Protein 7P8E (pdb70)

Secondary structure (DSSP, 8-state):
-TTTT-EEEEE-S-HHHHHHHHHHHHHTT-EEEEESSHHHHHHTT-SS----EEEEES--SSS-HHHHHHHHHHHHHTT-----EEEE-HHHHHHHHHHHHHTT-----SSTT-HHHHHHH--S--

B-factor: mean 70.71, std 25.54, range [29.5, 167.07]

Radius of gyration: 17.38 Å; Cα contacts (8 Å, |Δi|>4): 174; chains: 1; bounding box: 52×40×31 Å

Sequence (126 aa):
SLLFGKKILVVDDNVVNRRVAAGALKNFGADVKCADSGKAALEMLQFPHKFDACFMDIQMPEMDGFEATRRIREMERTANFHLPILAMTADVIHATYEECLKCGMDGYVSKPFEEENLYQAVAKFF

Solvent-accessible surface area: 9303 Å² total; per-residue (Å²): 120,163,56,141,49,92,103,5,0,0,0,1,60,72,69,100,44,34,166,104,20,14,40,50,15,103,122,108,19,0,94,21,119,53,8,86,21,2,158,26,0,22,131,58,11,92,182,123,50,176,9,63,18,0,47,3,1,14,96,16,96,189,27,52,2,110,71,0,32,152,112,3,56,102,70,29,181,120,53,146,155,123,0,60,34,94,65,33,57,55,41,64,75,98,55,68,76,74,127,31,71,158,87,66,108,123,31,104,55,53,120,91,199,82,154,107,29,88,173,120,36,72,78,127,161,245

Structure (mmCIF, N/CA/C/O backbone):
data_7P8E
#
_entry.id   7P8E
#
_cell.length_a   60.189
_cell.length_b   60.189
_cell.length_c   80.410
_cell.angle_alpha   90.00
_cell.angle_beta   90.00
_cell.angle_gamma   120.00
#
_symmetry.space_group_name_H-M   'P 31 2 1'
#
loop_
_entity.id
_entity.type
_entity.pdbx_description
1 polymer 'Receiver domain of histidine kinase'
2 non-polymer 'CALCIUM ION'
3 water water
#
loop_
_atom_site.group_PDB
_atom_site.id
_atom_site.type_symbol
_atom_site.label_atom_id
_atom_site.label_alt_id
_atom_site.label_comp_id
_atom_site.label_asym_id
_atom_site.label_entity_id
_atom_site.label_seq_id
_atom_site.pdbx_PDB_ins_code
_atom_site.Cartn_x
_atom_site.Cartn_y
_atom_site.Cartn_z
_atom_site.occupancy
_atom_site.B_iso_or_equiv
_atom_site.auth_seq_id
_atom_site.auth_comp_id
_atom_site.auth_asym_id
_atom_site.auth_atom_id
_atom_site.pdbx_PDB_model_num
ATOM 1 N N . SER A 1 506 ? 4.287 -24.294 -0.874 1.00 90.51 856 SER A N 1
ATOM 2 C CA . SER A 1 506 ? 4.291 -25.461 -1.748 1.00 109.50 856 SER A CA 1
ATOM 3 C C . SER A 1 506 ? 5.206 -25.229 -2.930 1.00 115.31 856 SER A C 1
ATOM 4 O O . SER A 1 506 ? 6.239 -25.879 -3.075 1.00 126.48 856 SER A O 1
ATOM 7 N N . LEU A 1 507 ? 4.805 -24.292 -3.783 1.00 109.35 857 LEU A N 1
ATOM 8 C CA . LEU A 1 507 ? 5.568 -24.009 -4.992 1.00 104.71 857 LEU A CA 1
ATOM 9 C C . LEU A 1 507 ? 6.919 -23.385 -4.676 1.00 101.45 857 LEU A C 1
ATOM 10 O O . LEU A 1 507 ? 7.899 -23.636 -5.387 1.00 101.92 857 LEU A O 1
ATOM 15 N N . LEU A 1 508 ? 7.001 -22.583 -3.622 1.00 99.01 858 LEU A N 1
ATOM 16 C CA . LEU A 1 508 ? 8.283 -22.049 -3.197 1.00 93.15 858 LEU A CA 1
ATOM 17 C C . LEU A 1 508 ? 8.959 -22.911 -2.123 1.00 87.12 858 LEU A C 1
ATOM 18 O O . LEU A 1 508 ? 9.978 -22.496 -1.559 1.00 89.04 858 LEU A O 1
ATOM 23 N N . PHE A 1 509 ? 8.433 -24.105 -1.847 1.00 80.02 859 PHE A N 1
ATOM 24 C CA . PHE A 1 509 ? 9.138 -25.060 -0.999 1.00 79.63 859 PHE A CA 1
ATOM 25 C C . PHE A 1 509 ? 10.533 -25.321 -1.549 1.00 79.57 859 PHE A C 1
ATOM 26 O O . PHE A 1 509 ? 10.716 -25.506 -2.751 1.00 95.71 859 PHE A O 1
ATOM 34 N N . GLY A 1 510 ? 11.519 -25.339 -0.664 1.00 74.41 860 GLY A N 1
ATOM 35 C CA . GLY A 1 510 ? 12.867 -25.704 -1.036 1.00 72.81 860 GLY A CA 1
ATOM 36 C C . GLY A 1 510 ? 13.735 -24.560 -1.501 1.00 75.13 860 GLY A C 1
ATOM 37 O O . GLY A 1 510 ? 14.951 -24.738 -1.625 1.00 75.54 860 GLY A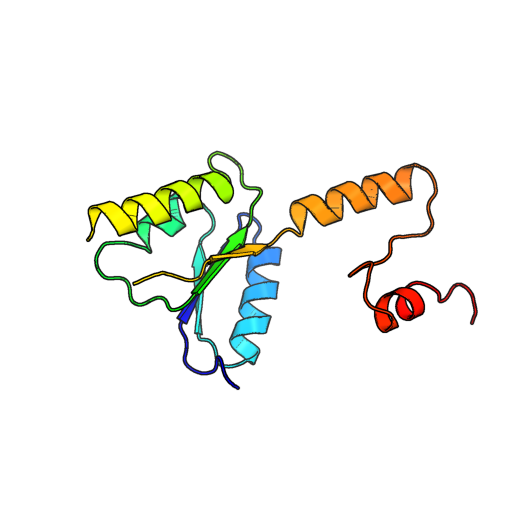 O 1
ATOM 38 N N . LYS A 1 511 ? 13.159 -23.397 -1.759 1.00 75.61 861 LYS A N 1
ATOM 39 C CA . LYS A 1 511 ? 13.925 -22.286 -2.291 1.00 78.83 861 LYS A CA 1
ATOM 40 C C . LYS A 1 511 ? 14.538 -21.467 -1.160 1.00 91.47 861 LYS A C 1
ATOM 41 O O . LYS A 1 511 ? 14.132 -21.558 0.001 1.00 95.63 861 LYS A O 1
ATOM 47 N N . LYS A 1 512 ? 15.538 -20.665 -1.515 1.00 65.04 862 LYS A N 1
ATOM 48 C CA . LYS A 1 512 ? 16.335 -19.908 -0.556 1.00 63.42 862 LYS A CA 1
ATOM 49 C C . LYS A 1 512 ? 16.043 -18.434 -0.795 1.00 62.85 862 LYS A C 1
ATOM 50 O O . LYS A 1 512 ? 16.542 -17.851 -1.758 1.00 84.31 862 LYS A O 1
ATOM 56 N N . ILE A 1 513 ? 15.255 -17.831 0.082 1.00 49.15 863 ILE A N 1
ATOM 57 C CA . ILE A 1 513 ? 15.009 -16.397 0.026 1.00 46.10 863 ILE A CA 1
ATOM 58 C C . ILE A 1 513 ? 16.023 -15.660 0.900 1.00 50.21 863 ILE A C 1
ATOM 59 O O . ILE A 1 513 ? 16.627 -16.229 1.808 1.00 66.66 863 ILE A O 1
ATOM 64 N N . LEU A 1 514 ? 16.228 -14.374 0.611 1.00 53.64 864 LEU A N 1
ATOM 65 C CA . LEU A 1 514 ? 17.022 -13.466 1.440 1.00 48.56 864 LEU A CA 1
ATOM 66 C C . LEU A 1 514 ? 16.117 -12.315 1.845 1.00 57.39 864 LEU A C 1
ATOM 67 O O . LEU A 1 514 ? 15.544 -11.648 0.973 1.00 66.02 864 LEU A O 1
ATOM 72 N N . VAL A 1 515 ? 15.983 -12.075 3.149 1.00 44.81 865 VAL A N 1
ATOM 73 C CA . VAL A 1 515 ? 15.027 -11.081 3.645 1.00 45.84 865 VAL A CA 1
ATOM 74 C C . VAL A 1 515 ? 15.798 -9.922 4.253 1.00 54.24 865 VAL A C 1
ATOM 75 O O . VAL A 1 515 ? 16.445 -10.083 5.295 1.00 77.09 865 VAL A O 1
ATOM 79 N N . VAL A 1 516 ? 15.709 -8.744 3.632 1.00 34.45 866 VAL A N 1
ATOM 80 C CA . VAL A 1 516 ? 16.495 -7.577 4.034 1.00 40.64 866 VAL A CA 1
ATOM 81 C C . VAL A 1 516 ? 15.576 -6.560 4.699 1.00 39.94 866 VAL A C 1
ATOM 82 O O . VAL A 1 516 ? 14.676 -6.014 4.053 1.00 51.05 866 VAL A O 1
ATOM 86 N N . ASP A 1 517 ? 15.792 -6.299 5.988 1.00 40.41 867 ASP A N 1
ATOM 87 C CA . ASP A 1 517 ? 15.060 -5.232 6.660 1.00 45.09 867 ASP A CA 1
ATOM 88 C C . ASP A 1 517 ? 15.858 -4.760 7.874 1.00 46.17 867 ASP A C 1
ATOM 89 O O . ASP A 1 517 ? 16.624 -5.521 8.460 1.00 57.17 867 ASP A O 1
ATOM 94 N N . ASP A 1 518 ? 15.707 -3.481 8.214 1.00 47.22 868 ASP A N 1
ATOM 95 C CA . ASP A 1 518 ? 16.385 -2.902 9.362 1.00 47.21 868 ASP A CA 1
ATOM 96 C C . ASP A 1 518 ? 15.647 -3.163 10.657 1.00 56.19 868 ASP A C 1
ATOM 97 O O . ASP A 1 518 ? 16.177 -2.855 11.728 1.00 88.87 868 ASP A O 1
ATOM 102 N N . ASN A 1 519 ? 14.451 -3.731 10.584 1.00 54.57 869 ASN A N 1
ATOM 103 C CA . ASN A 1 519 ? 13.538 -3.857 11.714 1.00 62.14 869 ASN A CA 1
ATOM 104 C C . ASN A 1 519 ? 13.386 -5.339 12.068 1.00 62.78 869 ASN A C 1
ATOM 105 O O . ASN A 1 519 ? 12.901 -6.135 11.251 1.00 60.25 869 ASN A O 1
ATOM 110 N N . VAL A 1 520 ? 13.793 -5.701 13.287 1.00 64.73 870 VAL A N 1
ATOM 111 C CA . VAL A 1 520 ? 13.848 -7.108 13.672 1.00 51.48 870 VAL A CA 1
ATOM 112 C C . VAL A 1 520 ? 12.474 -7.746 13.603 1.00 75.40 870 VAL A C 1
ATOM 113 O O . VAL A 1 520 ? 12.336 -8.894 13.170 1.00 75.52 870 VAL A O 1
ATOM 117 N N . VAL A 1 521 ? 11.436 -7.028 14.042 1.00 80.91 871 VAL A N 1
ATOM 118 C CA . VAL A 1 521 ? 10.090 -7.596 14.024 1.00 75.97 871 VAL 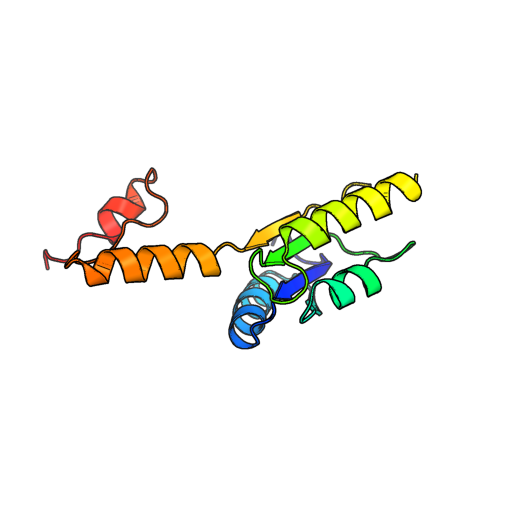A CA 1
ATOM 119 C C . VAL A 1 521 ? 9.640 -7.838 12.589 1.00 77.43 871 VAL A C 1
ATOM 120 O O . VAL A 1 521 ? 8.997 -8.851 12.283 1.00 71.33 871 VAL A O 1
ATOM 124 N N . ASN A 1 522 ? 10.001 -6.930 11.681 1.00 82.62 872 ASN A N 1
ATOM 125 C CA . ASN A 1 522 ? 9.638 -7.086 10.280 1.00 72.14 872 ASN A CA 1
ATOM 126 C C . ASN A 1 522 ? 10.287 -8.338 9.691 1.00 69.45 872 ASN A C 1
ATOM 127 O O . ASN A 1 522 ? 9.602 -9.214 9.154 1.00 72.08 872 ASN A O 1
ATOM 132 N N . ARG A 1 523 ? 11.615 -8.429 9.778 1.00 40.89 873 ARG A N 1
ATOM 133 C CA . ARG A 1 523 ? 12.316 -9.674 9.499 1.00 47.51 873 ARG A CA 1
ATOM 134 C C . ARG A 1 523 ? 11.603 -10.916 10.067 1.00 62.57 873 ARG A C 1
ATOM 135 O O . ARG A 1 523 ? 11.323 -11.864 9.323 1.00 69.29 873 ARG A O 1
ATOM 143 N N . ARG A 1 524 ? 11.308 -10.931 11.389 1.00 60.96 874 ARG A N 1
ATOM 144 C CA . ARG A 1 524 ? 10.724 -12.119 12.039 1.00 58.27 874 ARG A CA 1
ATOM 145 C C . ARG A 1 524 ? 9.416 -12.542 11.386 1.00 60.97 874 ARG A C 1
ATOM 146 O O . ARG A 1 524 ? 9.174 -13.734 11.184 1.00 63.80 874 ARG A O 1
ATOM 154 N N . VAL A 1 525 ? 8.548 -11.574 11.085 1.00 54.52 875 VAL A N 1
ATOM 155 C CA . VAL A 1 525 ? 7.267 -11.859 10.445 1.00 54.82 875 VAL A CA 1
ATOM 156 C C . VAL A 1 525 ? 7.485 -12.502 9.079 1.00 70.16 875 VAL A C 1
ATOM 157 O O . VAL A 1 525 ? 7.079 -13.648 8.842 1.00 73.58 875 VAL A O 1
ATOM 161 N N . ALA A 1 526 ? 8.130 -11.762 8.161 1.00 67.55 876 ALA A N 1
ATOM 162 C CA . ALA A 1 526 ? 8.354 -12.244 6.800 1.00 55.62 876 ALA A CA 1
ATOM 163 C C . ALA A 1 526 ? 9.080 -13.582 6.782 1.00 61.59 876 ALA A C 1
ATOM 164 O O . ALA A 1 526 ? 8.747 -14.467 5.987 1.00 74.49 876 ALA A O 1
ATOM 166 N N . ALA A 1 527 ? 10.080 -13.753 7.645 1.00 54.34 877 ALA A N 1
ATOM 167 C CA . ALA A 1 527 ? 10.852 -14.986 7.573 1.00 50.94 877 ALA A CA 1
ATOM 168 C C . ALA A 1 527 ? 10.062 -16.161 8.118 1.00 62.60 877 ALA A C 1
ATOM 169 O O . ALA A 1 527 ? 10.209 -17.284 7.634 1.00 72.05 877 ALA A O 1
ATOM 171 N N . GLY A 1 528 ? 9.212 -15.921 9.113 1.00 66.57 878 GLY A N 1
ATOM 172 C CA . GLY A 1 528 ? 8.328 -16.972 9.583 1.00 68.75 878 GLY A CA 1
ATOM 173 C C . GLY A 1 528 ? 7.257 -17.345 8.580 1.00 76.84 878 GLY A C 1
ATOM 174 O O . GLY A 1 528 ? 6.864 -18.511 8.504 1.00 96.60 878 GLY A O 1
ATOM 175 N N . ALA A 1 529 ? 6.764 -16.369 7.801 1.00 66.58 879 ALA A N 1
ATOM 176 C CA . ALA A 1 529 ? 5.805 -16.678 6.741 1.00 64.73 879 ALA A CA 1
ATOM 177 C C . ALA A 1 529 ? 6.443 -17.543 5.658 1.00 77.24 879 ALA A C 1
ATOM 178 O O . ALA A 1 529 ? 5.880 -18.567 5.251 1.00 88.16 879 ALA A O 1
ATOM 180 N N . LEU A 1 530 ? 7.620 -17.141 5.176 1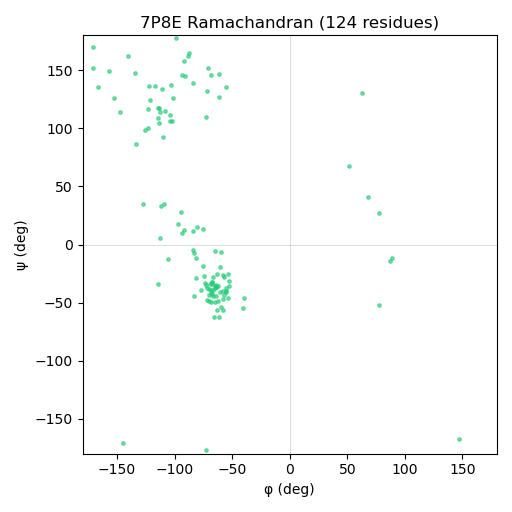.00 70.00 880 LEU A N 1
ATOM 181 C CA . LEU A 1 530 ? 8.305 -17.929 4.162 1.00 57.19 880 LEU A CA 1
ATOM 182 C C . LEU A 1 530 ? 8.783 -19.260 4.727 1.00 53.97 880 LEU A C 1
ATOM 183 O O . LEU A 1 530 ? 8.820 -20.262 4.005 1.00 65.88 880 LEU A O 1
ATOM 188 N N . LYS A 1 531 ? 9.142 -19.300 6.009 1.00 58.29 881 LYS A N 1
ATOM 189 C CA . LYS A 1 531 ? 9.547 -20.570 6.602 1.00 72.81 881 LYS A CA 1
ATOM 190 C C . LYS A 1 531 ? 8.386 -21.544 6.596 1.00 77.06 881 LYS A C 1
ATOM 191 O O . LYS A 1 531 ? 8.568 -22.749 6.382 1.00 75.02 881 LYS A O 1
ATOM 197 N N . ASN A 1 532 ? 7.181 -21.023 6.821 1.00 83.52 882 ASN A N 1
ATOM 198 C CA . ASN A 1 532 ? 5.972 -21.829 6.769 1.00 81.73 882 ASN A CA 1
ATOM 199 C C . ASN A 1 532 ? 5.828 -22.497 5.412 1.00 82.78 882 ASN A C 1
ATOM 200 O O . ASN A 1 532 ? 5.579 -23.705 5.322 1.00 100.44 882 ASN A O 1
ATOM 205 N N . PHE A 1 533 ? 6.015 -21.728 4.341 1.00 77.61 883 PHE A N 1
ATOM 206 C CA . PHE A 1 533 ? 5.833 -22.210 2.978 1.00 71.95 883 PHE A CA 1
ATOM 207 C C . PHE A 1 533 ? 6.969 -23.108 2.496 1.00 65.56 883 PHE A C 1
ATOM 208 O O . PHE A 1 533 ? 7.063 -23.381 1.294 1.00 74.78 883 PHE A O 1
ATOM 216 N N . GLY A 1 534 ? 7.834 -23.577 3.381 1.00 60.92 884 GLY A N 1
ATOM 217 C CA . GLY A 1 534 ? 8.912 -24.446 2.968 1.00 69.83 884 GLY A CA 1
ATOM 218 C C . GLY A 1 534 ? 10.166 -23.734 2.514 1.00 63.91 884 GLY A C 1
ATOM 219 O O . GLY A 1 534 ? 11.215 -24.368 2.390 1.00 62.52 884 GLY A O 1
ATOM 220 N N . ALA A 1 535 ? 10.103 -22.444 2.250 1.00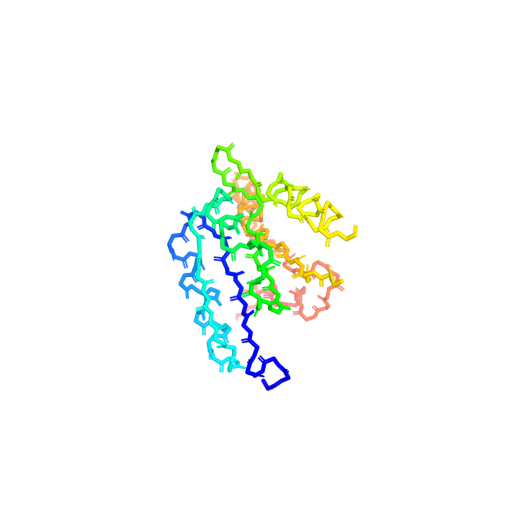 69.65 885 ALA A N 1
ATOM 221 C CA . ALA A 1 535 ? 11.337 -21.750 1.951 1.00 63.89 885 ALA A CA 1
ATOM 222 C C . ALA A 1 535 ? 12.243 -21.837 3.159 1.00 71.99 885 ALA A C 1
ATOM 223 O O . ALA A 1 535 ? 11.778 -21.893 4.300 1.00 80.69 885 ALA A O 1
ATOM 225 N N . ASP A 1 536 ? 13.543 -21.908 2.902 1.00 85.70 886 ASP A N 1
ATOM 226 C CA . ASP A 1 536 ? 14.532 -21.649 3.936 1.00 96.75 886 ASP A CA 1
ATOM 227 C C . ASP A 1 536 ? 15.092 -20.253 3.705 1.00 75.31 886 ASP A C 1
ATOM 228 O O . ASP A 1 536 ? 15.327 -19.853 2.563 1.00 76.19 886 ASP A O 1
ATOM 233 N N . VAL A 1 537 ? 15.248 -19.500 4.795 1.00 64.65 887 VAL A N 1
ATOM 234 C CA . VAL A 1 537 ? 15.380 -18.047 4.768 1.00 54.05 887 VAL A CA 1
ATOM 235 C C . VAL A 1 537 ? 16.693 -17.628 5.422 1.00 61.71 887 VAL A C 1
ATOM 236 O O . VAL A 1 537 ? 17.083 -18.169 6.463 1.00 67.24 887 VAL A O 1
ATOM 240 N N . LYS A 1 538 ? 17.386 -16.683 4.799 1.00 55.94 888 LYS A N 1
ATOM 241 C CA . LYS A 1 538 ? 18.483 -15.966 5.430 1.00 68.16 888 LYS A CA 1
ATOM 242 C C . LYS A 1 538 ? 18.101 -14.498 5.501 1.00 80.07 888 LYS A C 1
ATOM 243 O O . LYS A 1 538 ? 17.576 -13.941 4.531 1.00 96.15 888 LYS A O 1
ATOM 249 N N . CYS A 1 539 ? 18.365 -13.868 6.642 1.00 72.67 889 CYS A N 1
ATOM 250 C CA . CYS A 1 539 ? 18.041 -12.464 6.822 1.00 60.22 889 CYS A CA 1
ATOM 251 C C . CYS A 1 539 ? 19.268 -11.585 6.602 1.00 68.56 889 CYS A C 1
ATOM 252 O O . CYS A 1 539 ? 20.376 -12.053 6.326 1.00 81.68 889 CYS A O 1
ATOM 255 N N . ALA A 1 540 ? 19.044 -10.279 6.702 1.00 58.80 890 ALA A N 1
ATOM 256 C CA . ALA A 1 540 ? 20.097 -9.273 6.646 1.00 54.76 890 ALA A CA 1
ATOM 257 C C . ALA A 1 540 ? 19.493 -7.964 7.125 1.00 58.18 890 ALA A C 1
ATOM 258 O O . ALA A 1 540 ? 18.373 -7.611 6.725 1.00 64.71 890 ALA A O 1
ATOM 260 N N . ASP A 1 541 ? 20.222 -7.253 7.987 1.00 54.07 891 ASP A N 1
ATOM 261 C CA . ASP A 1 541 ? 19.740 -6.067 8.689 1.00 51.91 891 ASP A CA 1
ATOM 262 C C . ASP A 1 541 ? 20.028 -4.773 7.944 1.00 53.42 891 ASP A C 1
ATOM 263 O O . ASP A 1 541 ? 19.907 -3.694 8.526 1.00 68.05 891 ASP A O 1
ATOM 268 N N . SER A 1 542 ? 20.423 -4.851 6.685 1.00 47.27 892 SER A N 1
ATOM 269 C CA . SER A 1 542 ? 21.095 -3.721 6.089 1.00 48.97 892 SER A CA 1
ATOM 270 C C . SER A 1 542 ? 21.254 -3.960 4.598 1.00 57.41 892 SER A C 1
ATOM 271 O O . SER A 1 542 ? 21.349 -5.105 4.154 1.00 67.56 892 SER A O 1
ATOM 274 N N . GLY A 1 543 ? 21.298 -2.868 3.830 1.00 55.50 893 GLY A N 1
ATOM 275 C CA . GLY A 1 543 ? 21.725 -2.983 2.447 1.00 58.03 893 GLY A CA 1
ATOM 276 C C . GLY A 1 543 ? 23.172 -3.433 2.322 1.00 64.78 893 GLY A C 1
ATOM 277 O O . GLY A 1 543 ? 23.495 -4.299 1.502 1.00 69.12 893 GLY A O 1
ATOM 278 N N . LYS A 1 544 ? 24.068 -2.852 3.134 1.00 62.76 894 LYS A N 1
ATOM 279 C CA . LYS A 1 544 ? 25.474 -3.236 3.046 1.00 64.55 894 LYS A CA 1
ATOM 280 C C . LYS A 1 544 ? 25.632 -4.748 3.219 1.00 75.01 894 LYS A C 1
ATOM 281 O O . LYS A 1 544 ? 26.418 -5.384 2.504 1.00 80.94 894 LYS A O 1
ATOM 287 N N . ALA A 1 545 ? 24.832 -5.352 4.109 1.00 69.20 895 ALA A N 1
ATOM 288 C CA . ALA A 1 545 ? 24.995 -6.766 4.403 1.00 58.20 895 ALA A CA 1
ATOM 289 C C . ALA A 1 545 ? 24.310 -7.633 3.359 1.00 70.74 895 ALA A C 1
ATOM 290 O O . ALA A 1 545 ? 24.742 -8.760 3.108 1.00 77.57 895 ALA A O 1
ATOM 292 N N . ALA A 1 546 ? 23.246 -7.127 2.745 1.00 69.88 896 ALA A N 1
ATOM 293 C CA . ALA A 1 546 ? 22.617 -7.846 1.645 1.00 67.22 896 ALA A CA 1
ATOM 294 C C . ALA A 1 546 ? 23.553 -7.943 0.447 1.00 75.29 896 ALA A C 1
ATOM 295 O O . ALA A 1 546 ? 23.556 -8.955 -0.263 1.00 85.54 896 ALA A O 1
ATOM 297 N N . LEU A 1 547 ? 24.360 -6.904 0.207 1.00 68.88 897 LEU A N 1
ATOM 298 C CA . LEU A 1 547 ? 25.323 -6.979 -0.885 1.00 66.86 897 LEU A CA 1
ATOM 299 C C . LEU A 1 547 ? 26.471 -7.925 -0.546 1.00 81.60 897 LEU A C 1
ATOM 300 O O . LEU A 1 547 ? 26.956 -8.650 -1.424 1.00 98.66 897 LEU A O 1
ATOM 305 N N . GLU A 1 548 ? 26.921 -7.938 0.716 1.00 70.78 898 GLU A N 1
ATOM 306 C CA . GLU A 1 548 ? 27.946 -8.908 1.109 1.00 69.71 898 GLU A CA 1
ATOM 307 C C . GLU A 1 548 ? 27.476 -10.330 0.842 1.00 77.02 898 GLU A C 1
ATOM 308 O O . GLU A 1 548 ? 28.259 -11.175 0.392 1.00 92.91 898 GLU A O 1
ATOM 314 N N . MET A 1 549 ? 26.198 -10.612 1.108 1.00 67.09 899 MET A N 1
ATOM 315 C CA . MET A 1 549 ? 25.681 -11.969 1.005 1.00 62.31 899 MET A CA 1
ATOM 316 C C . MET A 1 549 ? 25.286 -12.330 -0.403 1.00 67.70 899 MET A C 1
ATOM 317 O O . MET A 1 549 ? 24.894 -13.478 -0.634 1.00 72.71 899 MET A O 1
ATOM 322 N N . LEU A 1 550 ? 25.357 -11.375 -1.328 1.00 70.18 900 LEU A N 1
ATOM 323 C CA . LEU A 1 550 ? 24.905 -11.563 -2.698 1.00 69.11 900 LEU A CA 1
ATOM 324 C C . LEU A 1 550 ? 26.061 -11.551 -3.683 1.00 79.76 900 LEU A C 1
ATOM 325 O O . LEU A 1 550 ? 25.887 -11.144 -4.835 1.00 88.17 900 LEU A O 1
ATOM 330 N N . GLN A 1 551 ? 27.204 -12.038 -3.244 1.00 68.43 901 GLN A N 1
ATOM 331 C CA . GLN A 1 551 ? 28.396 -12.025 -4.052 1.00 80.58 901 GLN A CA 1
ATOM 332 C C . GLN A 1 551 ? 28.485 -12.957 -5.188 1.00 103.29 901 GLN A C 1
ATOM 333 O O . GLN A 1 551 ? 27.615 -13.744 -5.359 1.00 102.61 901 GLN A O 1
ATOM 339 N N . PHE A 1 552 ? 29.639 -12.936 -5.856 1.00 119.09 902 PHE A N 1
ATOM 340 C CA . PHE A 1 552 ? 29.842 -13.605 -7.146 1.00 125.58 902 PHE A CA 1
ATOM 341 C C . PHE A 1 552 ? 29.183 -14.972 -7.286 1.00 113.76 902 PHE A C 1
ATOM 342 O O . PHE A 1 552 ? 28.589 -15.229 -8.343 1.00 117.32 902 PHE A O 1
ATOM 350 N N . PRO A 1 553 ? 29.274 -15.899 -6.317 1.00 95.76 903 PRO A N 1
ATOM 351 C CA . PRO A 1 553 ? 28.488 -17.135 -6.416 1.00 86.87 903 PRO A CA 1
ATOM 352 C C . PRO A 1 553 ? 27.628 -17.377 -5.184 1.00 88.62 903 PRO A C 1
ATOM 353 O O . PRO A 1 553 ? 28.150 -17.911 -4.196 1.00 93.39 903 PRO A O 1
ATOM 357 N N . HIS A 1 554 ? 26.331 -17.041 -5.190 1.00 83.06 904 HIS A N 1
ATOM 358 C CA . HIS A 1 554 ? 25.653 -16.958 -3.899 1.00 87.76 904 HIS A CA 1
ATOM 359 C C . HIS A 1 554 ? 24.537 -17.972 -3.647 1.00 89.51 904 HIS A C 1
ATOM 360 O O . HIS A 1 554 ? 24.360 -18.366 -2.488 1.00 91.05 904 HIS A O 1
ATOM 367 N N . LYS A 1 555 ? 23.773 -18.385 -4.672 1.00 86.17 905 LYS A N 1
ATOM 368 C CA . LYS A 1 555 ? 22.740 -19.440 -4.589 1.00 90.24 905 LYS A CA 1
ATOM 369 C C . LYS A 1 555 ? 21.402 -19.037 -3.948 1.00 86.21 905 LYS A C 1
ATOM 370 O O . LYS A 1 555 ? 20.693 -19.903 -3.420 1.00 77.68 905 LYS A O 1
ATOM 376 N N . PHE A 1 556 ? 21.024 -17.756 -4.019 1.00 75.57 906 PHE A N 1
ATOM 377 C CA . PHE A 1 556 ? 19.712 -17.292 -3.585 1.00 48.54 906 PHE A CA 1
ATOM 378 C C . PHE A 1 556 ? 18.738 -17.337 -4.752 1.00 54.77 906 PHE A C 1
ATOM 379 O O . PHE A 1 556 ? 19.108 -17.064 -5.897 1.00 71.80 906 PHE A O 1
ATOM 387 N N . ASP A 1 557 ? 17.471 -17.650 -4.447 1.00 47.91 907 ASP A N 1
ATOM 388 C CA . ASP A 1 557 ? 16.428 -17.789 -5.460 1.00 51.81 907 ASP A CA 1
ATOM 389 C C . ASP A 1 557 ? 15.440 -16.626 -5.493 1.00 60.89 907 ASP A C 1
ATOM 390 O O . ASP A 1 557 ? 14.657 -16.529 -6.447 1.00 64.96 907 ASP A O 1
ATOM 395 N N . ALA A 1 558 ? 15.447 -15.752 -4.494 1.00 56.51 908 ALA A N 1
ATOM 396 C CA . ALA A 1 558 ? 14.621 -14.548 -4.510 1.00 48.54 908 ALA A CA 1
ATOM 397 C C . ALA A 1 558 ? 15.054 -13.700 -3.329 1.00 40.82 908 ALA A C 1
ATOM 398 O O . ALA A 1 558 ? 15.808 -14.159 -2.465 1.00 41.69 908 ALA A O 1
ATOM 400 N N . CYS A 1 559 ? 14.557 -12.466 -3.285 1.00 35.68 909 CYS A N 1
ATOM 401 C CA . CYS A 1 559 ? 14.994 -11.543 -2.247 1.00 35.66 909 CYS A CA 1
ATOM 402 C C . CYS A 1 559 ? 13.915 -10.514 -1.934 1.00 56.43 909 CYS A C 1
ATOM 403 O O . CYS A 1 559 ? 13.441 -9.829 -2.841 1.00 51.97 909 CYS A O 1
ATOM 406 N N . PHE A 1 560 ? 13.538 -10.391 -0.655 1.00 56.43 910 PHE A N 1
ATOM 407 C CA . PHE A 1 560 ? 12.500 -9.455 -0.232 1.00 33.11 910 PHE A CA 1
ATOM 408 C C . PHE A 1 560 ? 13.178 -8.277 0.424 1.00 33.79 910 PHE A C 1
ATOM 409 O O . PHE A 1 560 ? 13.714 -8.406 1.521 1.00 70.40 910 PHE A O 1
ATOM 417 N N . MET A 1 561 ? 13.127 -7.125 -0.223 1.00 33.62 911 MET A N 1
ATOM 418 C CA . MET A 1 561 ? 14.003 -5.990 0.081 1.00 39.40 911 MET A CA 1
ATOM 419 C C . MET A 1 561 ? 13.196 -4.819 0.621 1.00 34.59 911 MET A C 1
ATOM 420 O O . MET A 1 561 ? 12.344 -4.271 -0.082 1.00 34.56 911 MET A O 1
ATOM 425 N N . ASP A 1 562 ? 13.464 -4.430 1.848 1.00 35.62 912 ASP A N 1
ATOM 426 C CA . ASP A 1 562 ? 12.748 -3.307 2.422 1.00 35.72 912 ASP A CA 1
ATOM 427 C C . ASP A 1 562 ? 13.216 -2.013 1.777 1.00 44.43 912 ASP A C 1
ATOM 428 O O . ASP A 1 562 ? 14.415 -1.762 1.677 1.00 52.49 912 ASP A O 1
ATOM 433 N N . ILE A 1 563 ? 12.273 -1.167 1.356 1.00 44.46 913 ILE A N 1
ATOM 434 C CA . ILE A 1 563 ? 12.674 0.053 0.666 1.00 37.58 913 ILE A CA 1
ATOM 435 C C . ILE A 1 563 ? 13.097 1.186 1.587 1.00 39.72 913 ILE A C 1
ATOM 436 O O . ILE A 1 563 ? 13.631 2.191 1.117 1.00 54.23 913 ILE A O 1
ATOM 441 N N . GLN A 1 564 ? 12.873 1.095 2.879 1.00 63.20 914 GLN A N 1
ATOM 442 C CA . GLN A 1 564 ? 13.203 2.214 3.759 1.00 64.55 914 GLN A CA 1
ATOM 443 C C . GLN A 1 564 ? 14.158 1.727 4.846 1.00 59.87 914 GLN A C 1
ATOM 444 O O . GLN A 1 564 ? 13.745 1.098 5.834 1.00 43.79 914 GLN A O 1
ATOM 450 N N . MET A 1 565 ? 15.433 2.008 4.641 1.00 46.44 915 MET A N 1
ATOM 451 C CA . MET A 1 565 ? 16.456 1.705 5.614 1.00 48.86 915 MET A CA 1
ATOM 452 C C . MET A 1 565 ? 17.354 2.916 5.751 1.00 59.51 915 MET A C 1
ATOM 453 O O . MET A 1 565 ? 17.573 3.652 4.779 1.00 65.80 915 MET A O 1
ATOM 458 N N . PRO A 1 566 ? 17.887 3.153 6.938 1.00 58.13 916 PRO A N 1
ATOM 459 C CA . PRO A 1 566 ? 18.833 4.246 7.106 1.00 59.57 916 PRO A CA 1
ATOM 460 C C . PRO A 1 566 ? 20.146 3.900 6.428 1.00 71.81 916 PRO A C 1
ATOM 461 O O . PRO A 1 566 ? 20.495 2.724 6.288 1.00 80.29 916 PRO A O 1
ATOM 465 N N . GLU A 1 567 ? 20.864 4.948 5.998 1.00 66.92 917 GLU A N 1
ATOM 466 C CA . GLU A 1 567 ? 22.181 4.890 5.354 1.00 68.40 917 GLU A CA 1
ATOM 467 C C . GLU A 1 567 ? 22.109 4.473 3.891 1.00 64.90 917 GLU A C 1
ATOM 468 O O . GLU A 1 567 ? 22.676 5.151 3.028 1.00 81.00 917 GLU A O 1
ATOM 474 N N . MET A 1 568 ? 21.440 3.359 3.607 1.00 60.45 918 MET A N 1
ATOM 475 C CA . MET A 1 568 ? 21.287 2.859 2.244 1.00 58.18 918 MET A CA 1
ATOM 476 C C . MET A 1 568 ? 19.938 2.166 2.141 1.00 66.00 918 MET A C 1
ATOM 477 O O . MET A 1 568 ? 19.732 1.116 2.767 1.00 68.78 918 MET A O 1
ATOM 482 N N . ASP A 1 569 ? 19.041 2.733 1.340 1.00 57.21 919 ASP A N 1
ATOM 483 C CA . ASP A 1 569 ? 17.678 2.243 1.241 1.00 53.67 919 ASP A CA 1
ATOM 484 C C . ASP A 1 569 ? 17.580 1.143 0.183 1.00 54.98 919 ASP A C 1
ATOM 485 O O . ASP A 1 569 ? 18.464 0.977 -0.658 1.00 63.51 919 ASP A O 1
ATOM 490 N N . GLY A 1 570 ? 16.467 0.401 0.224 1.00 43.61 920 GLY A N 1
ATOM 491 C CA . GLY A 1 570 ? 16.305 -0.732 -0.668 1.00 40.35 920 GLY A CA 1
ATOM 492 C C . GLY A 1 570 ? 16.409 -0.379 -2.137 1.00 51.01 920 GLY A C 1
ATOM 493 O O . GLY A 1 570 ? 16.771 -1.225 -2.961 1.00 57.50 920 GLY A O 1
ATOM 494 N N . PHE A 1 571 ? 16.099 0.864 -2.497 1.00 52.71 921 PHE A N 1
ATOM 495 C CA . PHE A 1 571 ? 16.232 1.234 -3.899 1.00 45.63 921 PHE A CA 1
ATOM 496 C C . PHE A 1 571 ? 17.691 1.273 -4.328 1.00 65.97 921 PHE A C 1
ATOM 497 O O . PHE A 1 571 ? 18.019 0.863 -5.446 1.00 98.59 921 PHE A O 1
ATOM 505 N N . GLU A 1 572 ? 18.582 1.807 -3.486 1.00 53.15 922 GLU A N 1
ATOM 506 C CA . GLU A 1 572 ? 19.988 1.844 -3.867 1.00 51.73 922 GLU A CA 1
ATOM 507 C C . GLU A 1 572 ? 20.572 0.448 -3.863 1.00 63.88 922 GLU A C 1
ATOM 508 O O . GLU A 1 572 ? 21.227 0.028 -4.824 1.00 69.51 922 GLU A O 1
ATOM 514 N N . ALA A 1 573 ? 20.325 -0.293 -2.788 1.00 49.23 923 ALA A N 1
ATOM 515 C CA . ALA A 1 573 ? 20.873 -1.627 -2.675 1.00 52.97 923 ALA A CA 1
ATOM 516 C C . ALA A 1 573 ? 20.383 -2.517 -3.807 1.00 61.81 923 ALA A C 1
ATOM 517 O O . ALA A 1 573 ? 21.019 -3.535 -4.098 1.00 71.37 923 ALA A O 1
ATOM 519 N N . THR A 1 574 ? 19.289 -2.139 -4.474 1.00 44.82 924 THR A N 1
ATOM 520 C CA . THR A 1 574 ? 18.879 -2.871 -5.667 1.00 46.60 924 THR A CA 1
ATOM 521 C C . THR A 1 574 ? 19.632 -2.396 -6.910 1.00 46.95 924 THR A C 1
ATOM 522 O O . THR A 1 574 ? 20.086 -3.214 -7.720 1.00 47.37 924 THR A O 1
ATOM 526 N N . ARG A 1 575 ? 19.766 -1.080 -7.090 1.00 53.16 925 ARG A N 1
ATOM 527 C CA . ARG A 1 575 ? 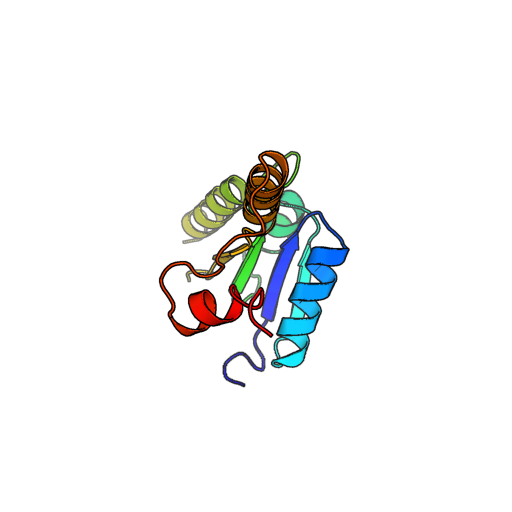20.621 -0.586 -8.157 1.00 56.25 925 ARG A CA 1
ATOM 528 C C . ARG A 1 575 ? 21.996 -1.223 -8.051 1.00 61.90 925 ARG A C 1
ATOM 529 O O . ARG A 1 575 ? 22.605 -1.573 -9.068 1.00 65.75 925 ARG A O 1
ATOM 537 N N . ARG A 1 576 ? 22.471 -1.450 -6.824 1.00 57.84 926 ARG A N 1
ATOM 538 C CA . ARG A 1 576 ? 23.789 -2.052 -6.662 1.00 64.49 926 ARG A CA 1
ATOM 539 C C . ARG A 1 576 ? 23.764 -3.528 -7.047 1.00 63.36 926 ARG A C 1
ATOM 540 O O . ARG A 1 576 ? 24.606 -3.994 -7.823 1.00 55.99 926 ARG A O 1
ATOM 548 N N . ILE A 1 577 ? 22.779 -4.268 -6.541 1.00 67.57 927 ILE A N 1
ATOM 549 C CA . ILE A 1 577 ? 22.638 -5.678 -6.893 1.00 57.77 927 ILE A CA 1
ATOM 550 C C . ILE A 1 577 ? 22.552 -5.854 -8.403 1.00 62.31 927 ILE A C 1
ATOM 551 O O . ILE A 1 577 ? 23.140 -6.784 -8.963 1.00 71.51 927 ILE A O 1
ATOM 556 N N . ARG A 1 578 ? 21.840 -4.960 -9.095 1.00 58.30 928 ARG A N 1
ATOM 557 C CA . ARG A 1 578 ? 21.738 -5.109 -10.543 1.00 58.21 928 ARG A CA 1
ATOM 558 C C . ARG A 1 578 ? 23.068 -4.820 -11.220 1.00 75.65 928 ARG A C 1
ATOM 559 O O . ARG A 1 578 ? 23.430 -5.491 -12.192 1.00 81.62 928 ARG A O 1
ATOM 567 N N . GLU A 1 579 ? 23.808 -3.820 -10.732 1.00 78.01 929 GLU A N 1
ATOM 568 C CA . GLU A 1 579 ? 25.121 -3.550 -11.312 1.00 70.90 929 GLU A CA 1
ATOM 569 C C . GLU A 1 579 ? 26.119 -4.622 -10.914 1.00 75.21 929 GLU A C 1
ATOM 570 O O . GLU A 1 579 ? 26.990 -4.985 -11.711 1.00 88.87 929 GLU A O 1
ATOM 576 N N . MET A 1 580 ? 26.001 -5.148 -9.695 1.00 67.42 930 MET A N 1
ATOM 577 C CA . MET A 1 580 ? 26.787 -6.316 -9.331 1.00 76.49 930 MET A CA 1
ATOM 578 C C . MET A 1 580 ? 26.564 -7.429 -10.347 1.00 77.83 930 MET A C 1
ATOM 579 O O . MET A 1 580 ? 27.520 -8.019 -10.859 1.00 91.94 930 MET A O 1
ATOM 584 N N . GLU A 1 581 ? 25.299 -7.678 -10.704 1.00 64.20 931 GLU A N 1
ATOM 585 C CA . GLU A 1 581 ? 25.001 -8.775 -11.617 1.00 55.46 931 GLU A CA 1
ATOM 586 C C . GLU A 1 581 ? 25.531 -8.496 -13.019 1.00 75.46 931 GLU A C 1
ATOM 587 O O . GLU A 1 581 ? 26.025 -9.409 -13.685 1.00 93.25 931 GLU A O 1
ATOM 593 N N . ARG A 1 582 ? 25.438 -7.252 -13.497 1.00 76.41 932 ARG A N 1
ATOM 594 C CA . ARG A 1 582 ? 25.894 -6.966 -14.859 1.00 87.94 932 ARG A CA 1
ATOM 595 C C . ARG A 1 582 ? 27.408 -7.100 -14.967 1.00 94.67 932 ARG A C 1
ATOM 596 O O . ARG A 1 582 ? 27.917 -7.790 -15.857 1.00 93.89 932 ARG A O 1
ATOM 604 N N . THR A 1 583 ? 28.145 -6.466 -14.052 1.00 94.02 933 THR A N 1
ATOM 605 C CA . THR A 1 583 ? 29.595 -6.627 -14.016 1.00 87.78 933 THR A CA 1
ATOM 606 C C . THR A 1 583 ? 30.022 -8.070 -13.799 1.00 79.85 933 THR A C 1
ATOM 607 O O . THR A 1 583 ? 31.221 -8.355 -13.849 1.00 88.03 933 THR A O 1
ATOM 611 N N . ALA A 1 584 ? 29.091 -8.975 -13.533 1.00 75.29 934 ALA A N 1
ATOM 612 C CA . ALA A 1 584 ? 29.373 -10.397 -13.416 1.00 78.74 934 ALA A CA 1
ATOM 613 C C . ALA A 1 584 ? 28.802 -11.170 -14.603 1.00 86.67 934 ALA A C 1
ATOM 614 O O . ALA A 1 584 ? 28.262 -12.267 -14.442 1.00 95.75 934 ALA A O 1
ATOM 616 N N . ASN A 1 585 ? 28.829 -10.547 -15.743 1.00 80.39 935 ASN A N 1
ATOM 617 C CA . ASN A 1 585 ? 28.245 -11.181 -16.880 1.00 88.08 935 ASN A CA 1
ATOM 618 C C . ASN A 1 585 ? 29.024 -10.857 -18.164 1.00 90.28 935 ASN A C 1
ATOM 619 O O . ASN A 1 585 ? 29.692 -9.839 -18.276 1.00 75.47 935 ASN A O 1
ATOM 624 N N . PHE A 1 599 ? 21.564 -14.656 -15.213 1.00 99.75 949 PHE A N 1
ATOM 625 C CA . PHE A 1 599 ? 20.737 -14.931 -14.045 1.00 88.20 949 PHE A CA 1
ATOM 626 C C . PHE A 1 599 ? 20.233 -13.641 -13.415 1.00 89.18 949 PHE A C 1
ATOM 627 O O . PHE A 1 599 ? 20.997 -12.713 -13.134 1.00 83.07 949 PHE A O 1
ATOM 635 N N . HIS A 1 600 ? 18.928 -13.619 -13.174 1.00 89.03 950 HIS A N 1
ATOM 636 C CA . HIS A 1 600 ? 18.211 -12.478 -12.621 1.00 66.73 950 HIS A CA 1
ATOM 637 C C . HIS A 1 600 ? 17.680 -12.859 -11.262 1.00 63.13 950 HIS A C 1
ATOM 638 O O . HIS A 1 600 ? 16.747 -13.662 -11.174 1.00 65.91 950 HIS A O 1
ATOM 645 N N . LEU A 1 601 ? 18.256 -12.295 -10.216 1.00 67.89 951 LEU A N 1
ATOM 646 C CA . LEU A 1 601 ? 17.740 -12.567 -8.881 1.00 58.26 951 LEU A CA 1
ATOM 647 C C . LEU A 1 601 ? 16.425 -11.826 -8.727 1.00 54.12 951 LEU A C 1
ATOM 648 O O . LEU A 1 601 ? 16.438 -10.589 -8.695 1.00 62.25 951 LEU A O 1
ATOM 653 N N . PRO A 1 602 ? 15.278 -12.501 -8.676 1.00 39.06 952 PRO A N 1
ATOM 654 C CA . PRO A 1 602 ? 14.026 -11.775 -8.471 1.00 48.66 952 PRO A CA 1
ATOM 655 C C . PRO A 1 602 ? 14.060 -11.052 -7.135 1.00 44.30 952 PRO A C 1
ATOM 656 O O . PRO A 1 602 ? 14.364 -11.651 -6.105 1.00 59.47 952 PRO A O 1
ATOM 660 N N . ILE A 1 603 ? 13.787 -9.747 -7.171 1.00 42.78 953 ILE A N 1
ATOM 661 C CA . ILE A 1 603 ? 13.864 -8.868 -6.012 1.00 34.47 953 ILE A CA 1
ATOM 662 C C . ILE A 1 603 ? 12.505 -8.218 -5.845 1.00 43.94 953 ILE A C 1
ATOM 663 O O . ILE A 1 603 ? 12.067 -7.456 -6.718 1.00 41.18 953 ILE A O 1
ATOM 668 N N . LEU A 1 604 ? 11.847 -8.500 -4.732 1.00 32.08 954 LEU A N 1
ATOM 669 C CA . LEU A 1 604 ? 10.526 -7.970 -4.442 1.00 30.93 954 LEU A CA 1
ATOM 670 C C . LEU A 1 604 ? 10.598 -6.975 -3.300 1.00 43.93 954 LEU A C 1
ATOM 671 O O . LEU A 1 604 ? 11.188 -7.269 -2.259 1.00 30.51 954 LEU A O 1
ATOM 676 N N . ALA A 1 605 ? 9.941 -5.833 -3.463 1.00 42.57 955 ALA A N 1
ATOM 677 C CA . ALA A 1 605 ? 9.995 -4.766 -2.469 1.00 29.70 955 ALA A CA 1
ATOM 678 C C . ALA A 1 605 ? 8.985 -4.980 -1.349 1.00 40.46 955 ALA A C 1
ATOM 679 O O . ALA A 1 605 ? 7.838 -5.344 -1.606 1.00 60.09 955 ALA A O 1
ATOM 681 N N . MET A 1 606 ? 9.401 -4.709 -0.100 1.00 52.46 956 MET A N 1
ATOM 682 C CA . MET A 1 606 ? 8.498 -4.712 1.056 1.00 43.32 956 MET A CA 1
ATOM 683 C C . MET A 1 606 ? 8.190 -3.261 1.454 1.00 41.94 956 MET A C 1
ATOM 684 O O . MET A 1 606 ? 9.041 -2.575 2.045 1.00 47.44 956 MET A O 1
ATOM 689 N N . THR A 1 607 ? 6.964 -2.798 1.148 1.00 34.90 957 THR A N 1
ATOM 690 C CA . THR A 1 607 ? 6.601 -1.384 1.254 1.00 40.66 957 THR A CA 1
ATOM 691 C C . THR A 1 607 ? 5.880 -1.019 2.557 1.00 46.64 957 THR A C 1
ATOM 692 O O . THR A 1 607 ? 5.263 0.051 2.640 1.00 47.15 957 THR A O 1
ATOM 696 N N . ALA A 1 608 ? 5.956 -1.863 3.580 1.00 45.41 958 ALA A N 1
ATOM 697 C CA . ALA A 1 608 ? 5.179 -1.614 4.790 1.00 37.39 958 ALA A CA 1
ATOM 698 C C . ALA A 1 608 ? 5.590 -0.318 5.482 1.00 50.47 958 ALA A C 1
ATOM 699 O O . ALA A 1 608 ? 4.790 0.274 6.212 1.00 55.16 958 ALA A O 1
ATOM 701 N N . ASP A 1 609 ? 6.830 0.131 5.288 1.00 57.41 959 ASP A N 1
ATOM 702 C CA . ASP A 1 609 ? 7.236 1.410 5.861 1.00 44.65 959 ASP A CA 1
ATOM 703 C C . ASP A 1 609 ? 6.402 2.558 5.273 1.00 46.12 959 ASP A C 1
ATOM 704 O O . ASP A 1 609 ? 5.844 3.369 6.020 1.00 44.29 959 ASP A O 1
ATOM 709 N N . VAL A 1 610 ? 6.265 2.610 3.936 1.00 45.15 960 VAL A N 1
ATOM 710 C CA . VAL A 1 610 ? 5.464 3.649 3.276 1.00 40.33 960 VAL A CA 1
ATOM 711 C C . VAL A 1 610 ? 3.993 3.502 3.615 1.00 53.77 960 VAL A C 1
ATOM 712 O O . VAL A 1 610 ? 3.263 4.499 3.719 1.00 56.08 960 VAL A O 1
ATOM 716 N N . ILE A 1 611 ? 3.506 2.260 3.676 1.00 48.82 961 ILE A N 1
ATOM 717 C CA . ILE A 1 611 ? 2.083 2.060 3.912 1.00 42.08 961 ILE A CA 1
ATOM 718 C C . ILE A 1 611 ? 1.729 2.512 5.307 1.00 47.99 961 ILE A C 1
ATOM 719 O O . ILE A 1 611 ? 0.689 3.142 5.538 1.00 56.34 961 ILE A O 1
ATOM 724 N N . HIS A 1 612 ? 2.571 2.176 6.269 1.00 52.72 962 HIS A N 1
ATOM 725 C CA . HIS A 1 612 ? 2.240 2.580 7.617 1.00 46.55 962 HIS A CA 1
ATOM 726 C C . HIS A 1 612 ? 2.227 4.089 7.730 1.00 37.88 962 HIS A C 1
ATOM 727 O O . HIS A 1 612 ? 1.392 4.646 8.447 1.00 48.31 962 HIS A O 1
ATOM 734 N N . ALA A 1 613 ? 3.109 4.765 6.997 1.00 36.48 963 ALA A N 1
ATOM 735 C CA . ALA A 1 613 ? 3.180 6.213 7.104 1.00 33.85 963 ALA A CA 1
ATOM 736 C C . ALA A 1 613 ? 1.958 6.873 6.497 1.00 45.90 963 ALA A C 1
ATOM 737 O O . ALA A 1 613 ? 1.421 7.820 7.081 1.00 63.89 963 ALA A O 1
ATOM 739 N N . THR A 1 614 ? 1.494 6.415 5.325 1.00 32.74 964 THR A N 1
ATOM 740 C CA . THR A 1 614 ? 0.268 7.040 4.821 1.00 44.41 964 THR A CA 1
ATOM 741 C C . THR A 1 614 ? -0.908 6.694 5.733 1.00 47.71 964 THR A C 1
ATOM 742 O O . THR A 1 614 ? -1.827 7.505 5.910 1.00 57.37 964 THR A O 1
ATOM 746 N N . TYR A 1 615 ? -0.848 5.541 6.400 1.00 49.09 965 TYR A N 1
ATOM 747 C CA . TYR A 1 615 ? -1.951 5.141 7.258 1.00 40.78 965 TYR A CA 1
ATOM 748 C C . TYR A 1 615 ? -2.093 6.066 8.444 1.00 40.77 965 TYR A C 1
ATOM 749 O O . TYR A 1 615 ? -3.210 6.450 8.799 1.00 58.13 965 TYR A O 1
ATOM 758 N N . GLU A 1 616 ? -0.979 6.411 9.088 1.00 36.73 966 GLU A N 1
ATOM 759 C CA . GLU A 1 616 ? -1.053 7.387 10.155 1.00 34.64 966 GLU A CA 1
ATOM 760 C C . GLU A 1 616 ? -1.539 8.681 9.600 1.00 36.12 966 GLU A C 1
ATOM 761 O O . GLU A 1 616 ? -2.292 9.389 10.255 1.00 49.90 966 GLU A O 1
ATOM 767 N N . GLU A 1 617 ? -1.148 8.989 8.376 1.00 39.69 967 GLU A N 1
ATOM 768 C CA . GLU A 1 617 ? -1.508 10.287 7.828 1.00 51.61 967 GLU A CA 1
ATOM 769 C C . GLU A 1 617 ? -3.013 10.354 7.615 1.00 55.84 967 GLU A C 1
ATOM 770 O O . GLU A 1 617 ? -3.622 11.417 7.814 1.00 56.72 967 GLU A O 1
ATOM 776 N N . CYS A 1 618 ? -3.617 9.197 7.294 1.00 52.18 968 CYS A N 1
ATOM 777 C CA . CYS A 1 618 ? -5.067 9.053 7.157 1.00 45.02 968 CYS A CA 1
ATOM 778 C C . CYS A 1 618 ? -5.767 9.251 8.485 1.00 44.97 968 CYS A C 1
ATOM 779 O O . CYS A 1 618 ? -6.589 10.158 8.645 1.00 60.21 968 CYS A O 1
ATOM 782 N N . LEU A 1 619 ? -5.461 8.387 9.446 1.00 49.45 969 LEU A N 1
ATOM 783 C CA . LEU A 1 619 ? -6.092 8.459 10.746 1.00 36.16 969 LEU A CA 1
ATOM 784 C C . LEU A 1 619 ? -5.974 9.849 11.354 1.00 55.14 969 LEU A C 1
ATOM 785 O O . LEU A 1 619 ? -6.859 10.286 12.096 1.00 63.70 969 LEU A O 1
ATOM 790 N N . LYS A 1 620 ? -4.894 10.562 11.048 1.00 53.04 970 LYS A N 1
ATOM 791 C CA . LYS A 1 620 ? -4.575 11.769 11.796 1.00 49.67 970 LYS A CA 1
ATOM 792 C C . LYS A 1 620 ? -5.497 12.914 11.415 1.00 53.16 970 LYS A C 1
ATOM 793 O O . LYS A 1 620 ? -5.751 13.809 12.235 1.00 61.76 970 LYS A O 1
ATOM 799 N N . CYS A 1 621 ? -6.013 12.895 10.184 1.00 51.99 971 CYS A N 1
ATOM 800 C CA . CYS A 1 621 ? -7.079 13.799 9.764 1.00 46.90 971 CYS A CA 1
ATOM 801 C C . CYS A 1 621 ? -8.457 13.172 9.913 1.00 52.23 971 CYS A C 1
ATOM 802 O O . CYS A 1 621 ? -9.366 13.491 9.147 1.00 63.21 971 CYS A O 1
ATOM 805 N N . GLY A 1 622 ? -8.620 12.243 10.843 1.00 52.10 972 GLY A N 1
ATOM 806 C CA . GLY A 1 622 ? -9.934 11.714 11.146 1.00 53.41 972 GLY A CA 1
ATOM 807 C C . GLY A 1 622 ? -10.580 10.871 10.069 1.00 46.23 972 GLY A C 1
ATOM 808 O O . GLY A 1 622 ? -11.786 10.999 9.831 1.00 56.21 972 GLY A O 1
ATOM 809 N N . MET A 1 623 ? -9.812 10.015 9.414 1.00 38.63 973 MET A N 1
ATOM 810 C CA . MET A 1 623 ? -10.380 8.929 8.642 1.00 31.11 973 MET A CA 1
ATOM 811 C C . MET A 1 623 ? -10.439 7.691 9.510 1.00 37.23 973 MET A C 1
ATOM 812 O O . MET A 1 623 ? -9.578 7.459 10.355 1.00 58.19 973 MET A O 1
ATOM 817 N N . ASP A 1 624 ? -11.460 6.891 9.300 1.00 44.24 974 ASP A N 1
ATOM 818 C CA . ASP A 1 624 ? -11.640 5.689 10.097 1.00 46.03 974 ASP A CA 1
ATOM 819 C C . ASP A 1 624 ? -10.842 4.496 9.581 1.00 42.10 974 ASP A C 1
ATOM 820 O O . ASP A 1 624 ? -11.088 3.373 10.026 1.00 47.64 974 ASP A O 1
ATOM 825 N N . GLY A 1 625 ? -9.917 4.694 8.657 1.00 36.49 975 GLY A N 1
ATOM 826 C CA . GLY A 1 625 ? -9.087 3.605 8.196 1.00 37.46 975 GLY A CA 1
ATOM 827 C C . GLY A 1 625 ? -8.735 3.778 6.739 1.00 37.10 975 GLY A C 1
ATOM 828 O O . GLY A 1 625 ? -8.928 4.843 6.165 1.00 50.17 975 GLY A O 1
ATOM 829 N N . TYR A 1 626 ? -8.201 2.705 6.149 1.00 39.16 976 TYR A N 1
ATOM 830 C CA . TYR A 1 626 ? -7.825 2.724 4.742 1.00 38.36 976 TYR A CA 1
ATOM 831 C C . TYR A 1 626 ? -8.196 1.396 4.111 1.00 42.33 976 TYR A C 1
ATOM 832 O O . TYR A 1 626 ? -8.457 0.415 4.808 1.00 44.25 976 TYR A O 1
ATOM 841 N N . VAL A 1 627 ? -8.253 1.388 2.779 1.00 43.70 977 VAL A N 1
ATOM 842 C CA . VAL A 1 627 ? -8.623 0.211 2.001 1.00 58.65 977 VAL A CA 1
ATOM 843 C C . VAL A 1 627 ? -7.355 -0.409 1.426 1.00 86.21 977 VAL A C 1
ATOM 844 O O . VAL A 1 627 ? -6.760 0.126 0.477 1.00 86.18 977 VAL A O 1
ATOM 848 N N . SER A 1 628 ? -6.946 -1.540 2.011 1.00 93.52 978 SER A N 1
ATOM 849 C CA . SER A 1 628 ? -5.828 -2.312 1.495 1.00 104.35 978 SER A CA 1
ATOM 850 C C . SER A 1 628 ? -6.209 -2.941 0.160 1.00 123.44 978 SER A C 1
ATOM 851 O O . SER A 1 628 ? -7.366 -3.309 -0.061 1.00 132.44 978 SER A O 1
ATOM 854 N N . LYS A 1 629 ? -5.215 -3.055 -0.742 1.00 124.19 979 LYS A N 1
ATOM 855 C CA . LYS A 1 629 ? -5.392 -3.579 -2.100 1.00 122.63 979 LYS A CA 1
ATOM 856 C C . LYS A 1 629 ? -6.544 -2.860 -2.794 1.00 122.02 979 LYS A C 1
ATOM 857 O O . LYS A 1 629 ? -7.571 -3.483 -3.097 1.00 129.76 979 LYS A O 1
ATOM 863 N N . PRO A 1 630 ? -6.399 -1.564 -3.090 1.00 114.23 980 PRO A N 1
ATOM 864 C CA . PRO A 1 630 ? -7.584 -0.709 -3.293 1.00 106.90 980 PRO A CA 1
ATOM 865 C C . PRO A 1 630 ? -8.451 -1.073 -4.495 1.00 101.52 980 PRO A C 1
ATOM 866 O O . PRO A 1 630 ? -9.511 -0.453 -4.658 1.00 81.91 980 PRO A O 1
ATOM 870 N N . PHE A 1 631 ? -8.051 -2.039 -5.330 1.00 110.21 981 PHE A N 1
ATOM 871 C CA . PHE A 1 631 ? -8.838 -2.438 -6.495 1.00 123.44 981 PHE A CA 1
ATOM 872 C C . PHE A 1 631 ? -9.403 -3.852 -6.375 1.00 130.17 981 PHE A C 1
ATOM 873 O O . PHE A 1 631 ? -9.995 -4.357 -7.341 1.00 132.78 981 PHE A O 1
ATOM 881 N N . GLU A 1 632 ? -9.234 -4.506 -5.225 1.00 125.27 982 GLU A N 1
ATOM 882 C CA . GLU A 1 632 ? -9.729 -5.862 -5.012 1.00 123.50 982 GLU A CA 1
ATOM 883 C C . GLU A 1 632 ? -11.016 -5.813 -4.202 1.00 115.29 982 GLU A C 1
ATOM 884 O O . GLU A 1 632 ? -11.045 -5.230 -3.115 1.00 93.95 982 GLU A O 1
ATOM 890 N N . GLU A 1 633 ? -12.072 -6.435 -4.740 1.00 124.59 983 GLU A N 1
ATOM 891 C CA . GLU A 1 633 ? -13.403 -6.318 -4.153 1.00 112.93 983 GLU A CA 1
ATOM 892 C C . GLU A 1 633 ? -13.414 -6.794 -2.711 1.00 110.05 983 GLU A C 1
ATOM 893 O O . GLU A 1 633 ? -13.816 -6.058 -1.804 1.00 109.99 983 GLU A O 1
ATOM 899 N N . GLU A 1 634 ? -12.985 -8.037 -2.485 1.00 114.75 984 GLU A N 1
ATOM 900 C CA . GLU A 1 634 ? -13.062 -8.607 -1.147 1.00 114.51 984 GLU A CA 1
ATOM 901 C C . GLU A 1 634 ? -12.387 -7.708 -0.125 1.00 109.61 984 GLU A C 1
ATOM 902 O O . GLU A 1 634 ? -12.757 -7.717 1.053 1.00 123.02 984 GLU A O 1
ATOM 908 N N . ASN A 1 635 ? -11.435 -6.886 -0.557 1.00 98.37 985 ASN A N 1
ATOM 909 C CA . ASN A 1 635 ? -10.792 -5.985 0.390 1.00 90.29 985 ASN A CA 1
ATOM 910 C C . ASN A 1 635 ? -11.667 -4.787 0.737 1.00 89.60 985 ASN A C 1
ATOM 911 O O . ASN A 1 635 ? -11.695 -4.361 1.899 1.00 88.23 985 ASN A O 1
ATOM 916 N N . LEU A 1 636 ? -12.376 -4.225 -0.252 1.00 89.17 986 LEU A N 1
ATOM 917 C CA . LEU A 1 636 ? -13.270 -3.104 0.030 1.00 78.88 986 LEU A CA 1
ATOM 918 C C . LEU A 1 636 ? -14.395 -3.530 0.965 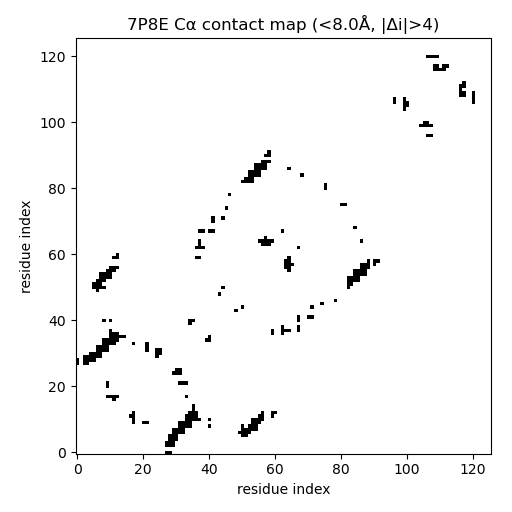1.00 72.25 986 LEU A C 1
ATOM 919 O O . LEU A 1 636 ? -14.791 -2.771 1.855 1.00 71.45 986 LEU A O 1
ATOM 924 N N . TYR A 1 637 ? -14.887 -4.760 0.814 1.00 72.54 987 TYR A N 1
ATOM 925 C CA . TYR A 1 637 ? -15.782 -5.335 1.817 1.00 74.23 987 TYR A CA 1
ATOM 926 C C . TYR A 1 637 ? -15.108 -5.408 3.187 1.00 79.73 987 TYR A C 1
ATOM 927 O O . TYR A 1 637 ? -15.637 -4.901 4.187 1.00 75.27 987 TYR A O 1
ATOM 936 N N . GLN A 1 638 ? -13.928 -6.037 3.248 1.00 87.32 988 GLN A N 1
ATOM 937 C CA . GLN A 1 638 ? -13.270 -6.287 4.527 1.00 88.59 988 GLN A CA 1
ATOM 938 C C . GLN A 1 638 ? -13.037 -4.998 5.300 1.00 87.76 988 GLN A C 1
ATOM 939 O O . GLN A 1 638 ? -13.025 -5.010 6.537 1.00 93.56 988 GLN A O 1
ATOM 945 N N . ALA A 1 639 ? -12.885 -3.876 4.593 1.00 89.62 989 ALA A N 1
ATOM 946 C CA . ALA A 1 639 ? -12.630 -2.599 5.247 1.00 75.07 989 ALA A CA 1
ATOM 947 C C . ALA A 1 639 ? -13.875 -2.012 5.896 1.00 64.73 989 ALA A C 1
ATOM 948 O O . ALA A 1 639 ? -13.745 -1.140 6.768 1.00 61.06 989 ALA A O 1
ATOM 950 N N . VAL A 1 640 ? -15.069 -2.467 5.507 1.00 60.45 990 VAL A N 1
ATOM 951 C CA . VAL A 1 640 ? -16.289 -1.902 6.07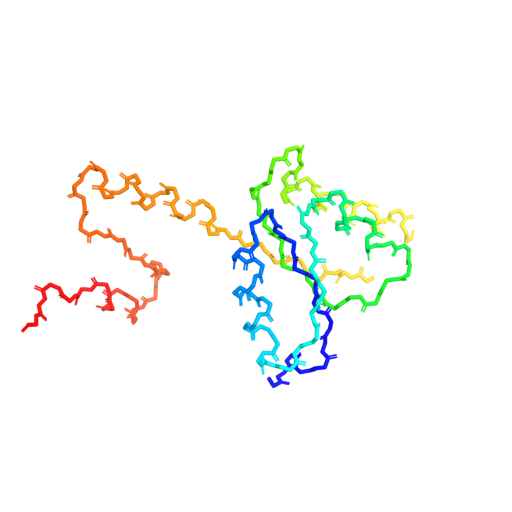1 1.00 66.31 990 VAL A CA 1
ATOM 952 C C . VAL A 1 640 ? -16.997 -2.907 6.988 1.00 86.77 990 VAL A C 1
ATOM 953 O O . VAL A 1 640 ? -17.794 -3.760 6.556 1.00 67.28 990 VAL A O 1
ATOM 957 N N . ALA A 1 641 ? -16.657 -2.812 8.275 1.00 99.82 991 ALA A N 1
ATOM 958 C CA . ALA A 1 641 ? -17.336 -3.446 9.394 1.00 85.79 991 ALA A CA 1
ATOM 959 C C . ALA A 1 641 ? -17.674 -2.388 10.447 1.00 79.23 991 ALA A C 1
ATOM 960 O O . ALA A 1 641 ? -17.591 -2.622 11.653 1.00 62.20 991 ALA A O 1
ATOM 962 N N . LYS A 1 642 ? -18.003 -1.176 9.988 1.00 79.52 992 LYS A N 1
ATOM 963 C CA . LYS A 1 642 ? -18.818 -0.252 10.767 1.00 70.98 992 LYS A CA 1
ATOM 964 C C . LYS A 1 642 ? -20.291 -0.581 10.652 1.00 85.90 992 LYS A C 1
ATOM 965 O O . LYS A 1 642 ? -21.131 0.271 10.973 1.00 88.50 992 LYS A O 1
ATOM 971 N N . PHE A 1 643 ? -20.603 -1.783 10.154 1.00 87.62 993 PHE A N 1
ATOM 972 C CA . PHE A 1 643 ? -21.960 -2.308 10.058 1.00 89.53 993 PHE A CA 1
ATOM 973 C C . PHE A 1 643 ? -21.911 -3.734 10.596 1.00 105.32 993 PHE A C 1
ATOM 974 O O . PHE A 1 643 ? -21.726 -4.674 9.824 1.00 122.36 993 PHE A O 1
ATOM 982 N N . PHE A 1 644 ? -22.048 -3.895 11.908 1.00 98.74 994 PHE A N 1
ATOM 983 C CA . PHE A 1 644 ? -22.267 -5.212 12.493 1.00 99.41 994 PHE A CA 1
ATOM 984 C C . PHE A 1 644 ? -22.806 -5.045 13.914 1.00 111.10 994 PHE A C 1
ATOM 985 O O . PHE A 1 644 ? -23.840 -5.623 14.279 1.00 114.44 994 PHE A O 1
#

Nearest PDB structures (foldseek):
  7p8e-assembly1_A-2  TM=1.008E+00  e=3.721E-25  Medicago truncatula
  7p8d-assembly1_A  TM=8.301E-01  e=2.120E-18  Arabidopsis thaliana
  7p8c-assembly1_A  TM=8.226E-01  e=2.576E-18  Arabidopsis thaliana
  7p8c-assembly1_B  TM=9.250E-01  e=2.114E-16  Arabidopsis thaliana
  7p8d-assembly1_B  TM=8.808E-01  e=1.857E-16  Arabidopsis thaliana

InterPro domains:
  IPR001789 Signal transduction response regulator, receiver domain [PF00072] (863-990)
  IPR001789 Signal transduction response regulator, receiver domain [PS50110] (705-835)
  IPR001789 Signal transduction response regulator, receiver domain [PS50110] (862-994)
  IPR001789 Signal transduction response regulator, receiver domain [SM00448] (861-990)
  IPR003594 Histidine kinase/HSP90-like ATPase domain [PF02518] (603-678)
  IPR003594 Histidine kinase/HSP90-like ATPase domain [SM00387] (495-680)
  IPR003661 Signal transduction histidine kinase, dimerisation/phosphoacceptor domain [PF00512] (383-448)
  IPR003661 Signal transduction histidine kinase, dimerisation/phosphoacceptor domain [SM00388] (383-448)
  IPR003661 Signal transduction histidine kinase, dimerisation/phosphoacceptor domain [cd00082] (383-444)
  IPR004358 Signal transduction histidine kinase-related protein, C-terminal [PR00344] (605-619)
  IPR004358 Signal transduction histidine kinase-related protein, C-terminal [PR00344] (623-633)
  IPR004358 Signal transduction histidine kinase-related protein, C-terminal [PR00344] (640-658)
  IPR004358 Signal transduction histidine kinase-related protein, C-terminal [PR00344] (664-677)
  IPR005467 Histidine kinase domain [PS50109] (390-680)
  IPR006189 CHASE domain [PF03924] (113-293)
  IPR006189 CHASE domain [PS50839] (110-322)
  IPR006189 CHASE domain [SM010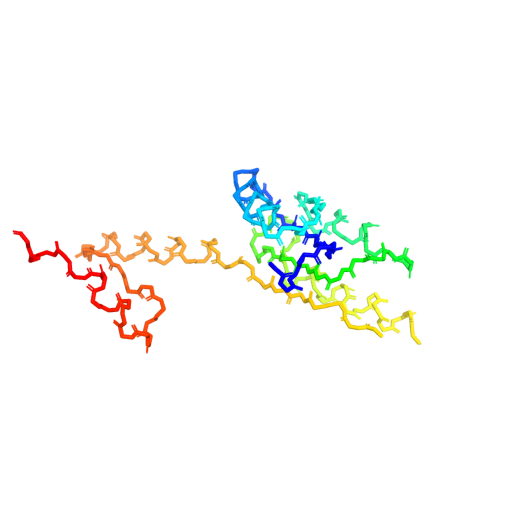79] (110-295)
  IPR011006 CheY-like superfamily [SSF52172] (701-836)
  IPR011006 CheY-like superfamily [SSF52172] (860-995)
  IPR036097 Signal transduction histidine kinase, dimerisation/phosphoacceptor domain superfamily [SSF47384] (369-449)

Foldseek 3Di:
DVQAPAEEEEEALDVVVVVVVQVVVVVVNYHYHYYNDLVVVVVQLALDHRHQEYEAEQDDPPAGRVRSVVVSVVRVVVSPDDHHYHYDDVVVVVVVQCVQVVVPDPTDFPPPVDDVRVVVVDPVPD

Organism: Medicago truncatula (NCBI:txid3880)